Protein AF-A0A933CKC2-F1 (afdb_monomer)

pLDDT: mean 80.65, std 16.6, range [42.66, 94.94]

Solvent-accessible surface area (backbone atoms only — not comparable to full-atom values): 5502 Å² total; per-residue (Å²): 142,88,88,83,92,82,84,86,83,89,80,79,69,63,59,65,57,45,55,45,50,51,72,32,74,66,40,45,58,47,56,76,70,40,88,43,72,45,81,46,72,42,83,51,99,67,25,35,38,38,36,43,33,30,58,90,38,72,85,77,59,83,64,95,63,52,26,34,31,38,31,24,35,81,86,53,46,82,73,48,70,48,69,44,72,79,85,130

Foldseek 3Di:
DDDDDDDPDDDDDDPLLVVLVCPDPVNVVVVVVAPAWDWDWDADPFGIKIKIARPVCVPPDDDPARMKMFDAGNVSDTDDIDGDDDDD

Mean predicted aligned error: 8.61 Å

Structure (mmCIF, N/CA/C/O backbone):
data_AF-A0A933CKC2-F1
#
_entry.id   AF-A0A933CKC2-F1
#
loop_
_atom_site.group_PDB
_atom_site.id
_atom_site.type_symbol
_atom_site.label_atom_id
_atom_site.label_alt_id
_atom_site.label_comp_id
_atom_site.label_asym_id
_atom_site.label_entity_id
_atom_site.label_seq_id
_atom_site.pdbx_PDB_ins_code
_atom_site.Cartn_x
_atom_site.Cartn_y
_atom_site.Cartn_z
_atom_site.occupancy
_atom_site.B_iso_or_equiv
_atom_site.auth_seq_id
_atom_site.auth_comp_id
_atom_site.auth_asym_id
_atom_site.auth_atom_id
_atom_site.pdbx_PDB_model_num
ATOM 1 N N . PRO A 1 1 ? -13.600 6.597 43.436 1.00 49.12 1 PRO A N 1
ATOM 2 C CA . PRO A 1 1 ? -13.232 5.564 42.440 1.00 49.12 1 PRO A CA 1
ATOM 3 C C . PRO A 1 1 ? -14.131 5.638 41.197 1.00 49.12 1 PRO A C 1
ATOM 5 O O . PRO A 1 1 ? -15.348 5.658 41.345 1.00 49.12 1 PRO A O 1
ATOM 8 N N . GLY A 1 2 ? -13.543 5.693 39.998 1.00 52.88 2 GLY A N 1
ATOM 9 C CA . GLY A 1 2 ? -14.282 5.523 38.741 1.00 52.88 2 GLY A CA 1
ATOM 10 C C . GLY A 1 2 ? -13.879 6.520 37.662 1.00 52.88 2 GLY A C 1
ATOM 11 O O . GLY A 1 2 ? -14.383 7.637 37.642 1.00 52.88 2 GLY A O 1
ATOM 12 N N . GLY A 1 3 ? -12.983 6.105 36.767 1.00 53.53 3 GLY A N 1
ATOM 13 C CA . GLY A 1 3 ? -12.600 6.913 35.615 1.00 53.53 3 GLY A CA 1
ATOM 14 C C . GLY A 1 3 ? -11.402 6.370 34.849 1.00 53.53 3 GLY A C 1
ATOM 15 O O . GLY A 1 3 ? -10.477 7.125 34.593 1.00 53.53 3 GLY A O 1
ATOM 16 N N . GLU A 1 4 ? -11.397 5.086 34.488 1.00 49.47 4 GLU A N 1
ATOM 17 C CA . GLU A 1 4 ? -10.414 4.564 33.533 1.00 49.47 4 GLU A CA 1
ATOM 18 C C . GLU A 1 4 ? -11.145 3.766 32.454 1.00 49.47 4 GLU A C 1
ATOM 20 O O . GLU A 1 4 ? -11.599 2.646 32.671 1.00 49.47 4 GLU A O 1
ATOM 25 N N . SER A 1 5 ? -11.308 4.394 31.288 1.00 51.84 5 SER A N 1
ATOM 26 C CA . SER A 1 5 ? -11.705 3.735 30.043 1.00 51.84 5 SER A CA 1
ATOM 27 C C . SER A 1 5 ? -10.490 3.715 29.128 1.00 51.84 5 SER A C 1
ATOM 29 O O . SER A 1 5 ? -10.268 4.654 28.372 1.00 51.84 5 SER A O 1
ATOM 31 N N . PHE A 1 6 ? -9.688 2.657 29.203 1.00 53.69 6 PHE A N 1
ATOM 32 C CA . PHE A 1 6 ? -8.675 2.377 28.191 1.00 53.69 6 PHE A CA 1
ATOM 33 C C . PHE A 1 6 ? -8.810 0.926 27.754 1.00 53.69 6 PHE A C 1
ATOM 35 O O . PHE A 1 6 ? -8.600 -0.015 28.513 1.00 53.69 6 PHE A O 1
ATOM 42 N N . THR A 1 7 ? -9.212 0.749 26.504 1.00 46.75 7 THR A N 1
ATOM 43 C CA . THR A 1 7 ? -9.26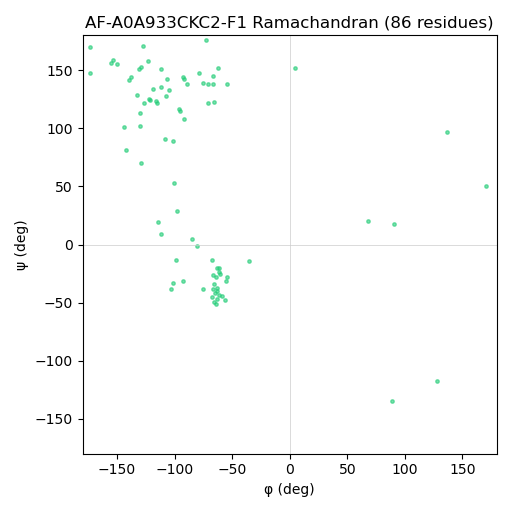1 -0.540 25.818 1.00 46.75 7 THR A CA 1
ATOM 44 C C . THR A 1 7 ? -8.831 -0.249 24.389 1.00 46.75 7 THR A C 1
ATOM 46 O O . THR A 1 7 ? -9.643 -0.041 23.498 1.00 46.75 7 THR A O 1
ATOM 49 N N . THR A 1 8 ? -7.516 -0.168 24.189 1.00 53.78 8 THR A N 1
ATOM 50 C CA . THR A 1 8 ? -6.920 -0.218 22.852 1.00 53.78 8 THR A CA 1
ATOM 51 C C . THR A 1 8 ? -6.380 -1.628 22.669 1.00 53.78 8 THR A C 1
ATOM 53 O O . THR A 1 8 ? -5.242 -1.927 23.024 1.00 53.78 8 THR A O 1
ATOM 56 N N . PHE A 1 9 ? -7.224 -2.521 22.161 1.00 43.88 9 PHE A N 1
ATOM 57 C CA . PHE A 1 9 ? -6.817 -3.871 21.785 1.00 43.88 9 PHE A CA 1
ATOM 58 C C . PHE A 1 9 ? -6.418 -3.865 20.301 1.00 43.88 9 PHE A C 1
ATOM 60 O O . PHE A 1 9 ? -7.275 -3.759 19.432 1.00 43.88 9 PHE A O 1
ATOM 67 N N . TYR A 1 10 ? -5.117 -3.975 20.004 1.00 59.41 10 TYR A N 1
ATOM 68 C CA . TYR A 1 10 ? -4.592 -4.178 18.645 1.00 59.41 10 TYR A CA 1
ATOM 69 C C . TYR A 1 10 ? -4.342 -5.672 18.376 1.00 59.41 10 TYR A C 1
ATOM 71 O O . TYR A 1 10 ? -3.451 -6.274 18.980 1.00 59.41 10 TYR A O 1
ATOM 79 N N . LYS A 1 11 ? -5.095 -6.262 17.439 1.00 42.66 11 LYS A N 1
ATOM 80 C CA . LYS A 1 11 ? -4.761 -7.466 16.638 1.00 42.66 11 LYS A CA 1
ATOM 81 C C . LYS A 1 11 ? -5.865 -7.670 15.571 1.00 42.66 11 LYS A C 1
ATOM 83 O O . LYS A 1 11 ? -7.011 -7.415 15.915 1.00 42.66 11 LYS A O 1
ATOM 88 N N . PRO A 1 12 ? -5.608 -8.203 14.357 1.00 51.66 12 PRO A N 1
ATOM 89 C CA . PRO A 1 12 ? -4.339 -8.627 13.788 1.00 51.66 12 PRO A CA 1
ATOM 90 C C . PRO A 1 12 ? -3.852 -7.747 12.620 1.00 51.66 12 PRO A C 1
ATOM 92 O O . PRO A 1 12 ? -4.618 -7.142 11.882 1.00 51.66 12 PRO A O 1
ATOM 95 N N . ALA A 1 13 ? -2.523 -7.738 12.527 1.00 56.47 13 ALA A N 1
ATOM 96 C CA . ALA A 1 13 ? -1.618 -7.633 11.386 1.00 56.47 13 ALA A CA 1
ATOM 97 C C . ALA A 1 13 ? -2.177 -7.402 9.963 1.00 56.47 13 ALA A C 1
ATOM 99 O O . ALA A 1 13 ? -3.217 -7.948 9.634 1.00 56.47 13 ALA A O 1
ATOM 100 N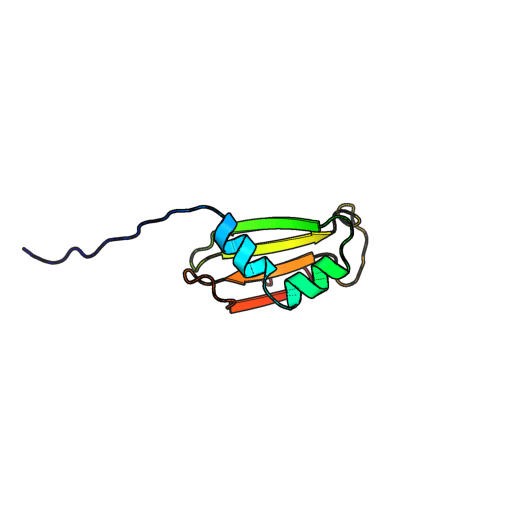 N . PRO A 1 14 ? -1.377 -6.755 9.089 1.00 63.19 14 PRO A N 1
ATOM 101 C CA . PRO A 1 14 ? -1.646 -6.222 7.737 1.00 63.19 14 PRO A CA 1
ATOM 102 C C . PRO A 1 14 ? -2.591 -6.941 6.765 1.00 63.19 14 PRO A C 1
ATOM 104 O O . PRO A 1 14 ? -2.969 -6.330 5.775 1.00 63.19 14 PRO A O 1
ATOM 107 N N . LEU A 1 15 ? -2.971 -8.194 6.997 1.00 78.00 15 LEU A N 1
ATOM 108 C CA . LEU A 1 15 ? -3.811 -8.975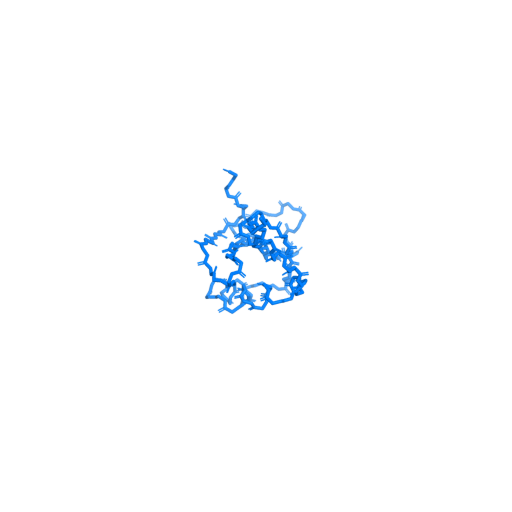 6.095 1.00 78.00 15 LEU A CA 1
ATOM 109 C C . LEU A 1 15 ? -5.231 -8.400 5.933 1.00 78.00 15 LEU A C 1
ATOM 111 O O . LEU A 1 15 ? -5.590 -8.158 4.790 1.00 78.00 15 LEU A O 1
ATOM 115 N N . PRO A 1 16 ? -6.028 -8.078 6.978 1.00 89.00 16 PRO A N 1
ATOM 116 C CA . PRO A 1 16 ? -7.357 -7.492 6.771 1.00 89.00 16 PRO A CA 1
ATOM 117 C C . PRO A 1 16 ? -7.306 -6.126 6.078 1.00 89.00 16 PRO A C 1
ATOM 119 O O . PRO A 1 16 ? -8.136 -5.834 5.225 1.00 89.00 16 PRO A O 1
ATOM 122 N N . ALA A 1 17 ? -6.301 -5.307 6.404 1.00 90.75 17 ALA A N 1
ATOM 123 C CA . ALA A 1 17 ? -6.078 -4.026 5.738 1.00 90.75 17 ALA A CA 1
ATOM 124 C C . ALA A 1 17 ? -5.664 -4.202 4.272 1.00 90.75 17 ALA A C 1
ATOM 126 O O . ALA A 1 17 ? -6.109 -3.450 3.410 1.00 90.75 17 ALA A O 1
ATOM 127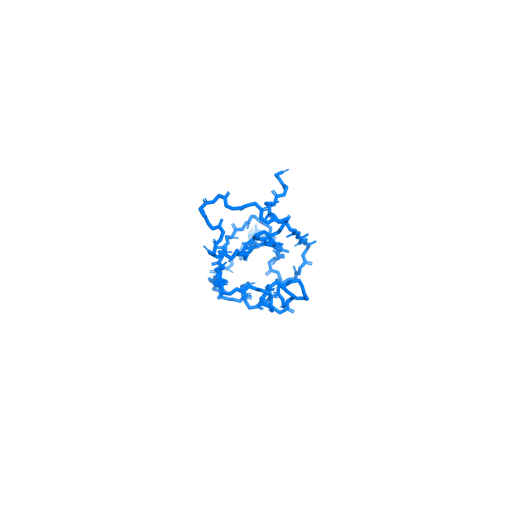 N N . LEU A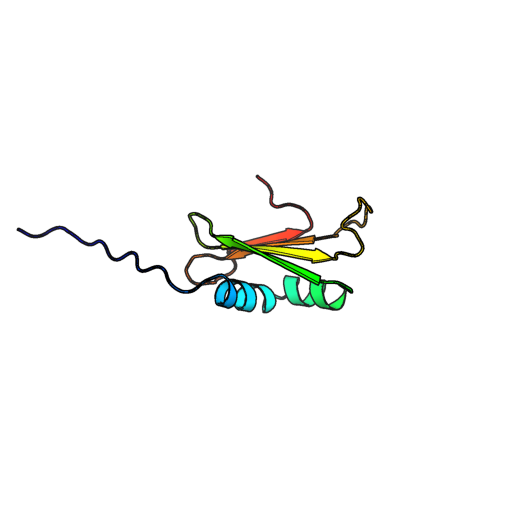 1 18 ? -4.844 -5.212 3.975 1.00 92.06 18 LEU A N 1
ATOM 128 C CA . LEU A 1 18 ? -4.480 -5.549 2.608 1.00 92.06 18 LEU A CA 1
ATOM 129 C C . LEU A 1 18 ? -5.693 -6.042 1.818 1.00 92.06 18 LEU A C 1
ATOM 131 O O . LEU A 1 18 ? -5.936 -5.518 0.743 1.00 92.06 18 LEU A O 1
ATOM 135 N N . GLU A 1 19 ? -6.478 -6.981 2.343 1.00 93.88 19 GLU A N 1
ATOM 136 C CA . GLU A 1 19 ? -7.683 -7.507 1.679 1.00 93.88 19 GLU A CA 1
ATOM 137 C C . GLU A 1 19 ? -8.708 -6.398 1.389 1.00 93.88 19 GLU A C 1
ATOM 139 O O . GLU A 1 19 ? -9.228 -6.297 0.273 1.00 93.88 19 GLU A O 1
ATOM 144 N N . ALA A 1 20 ? -8.949 -5.513 2.364 1.00 93.69 20 ALA A N 1
ATOM 145 C CA . ALA A 1 20 ? -9.814 -4.348 2.188 1.00 93.69 20 ALA A CA 1
ATOM 146 C C . ALA A 1 20 ? -9.278 -3.406 1.099 1.00 93.69 20 ALA A C 1
ATOM 148 O O . ALA A 1 20 ? -10.032 -2.975 0.228 1.00 93.69 20 ALA A O 1
ATOM 149 N N . ALA A 1 21 ? -7.967 -3.141 1.090 1.00 93.69 21 ALA A N 1
ATOM 150 C CA . ALA A 1 21 ? -7.333 -2.329 0.058 1.00 93.69 21 ALA A CA 1
ATOM 151 C C . ALA A 1 21 ? -7.406 -2.987 -1.3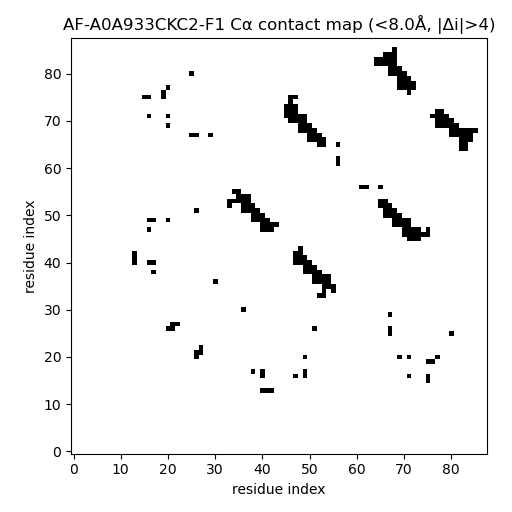33 1.00 93.69 21 ALA A C 1
ATOM 153 O O . ALA A 1 21 ? -7.696 -2.305 -2.315 1.00 93.69 21 ALA A O 1
ATOM 154 N N . LEU A 1 22 ? -7.187 -4.303 -1.431 1.00 93.75 22 LEU A N 1
ATOM 155 C CA . LEU A 1 22 ? -7.238 -5.065 -2.686 1.00 93.75 22 LEU A CA 1
ATOM 156 C C . LEU A 1 22 ? -8.648 -5.120 -3.289 1.00 93.75 22 LEU A C 1
ATOM 158 O O . LEU A 1 22 ? -8.769 -5.220 -4.506 1.00 93.75 22 LEU A O 1
ATOM 162 N N . SER A 1 23 ? -9.686 -4.994 -2.460 1.00 94.50 23 SER A N 1
ATOM 163 C CA . SER A 1 23 ? -11.090 -4.950 -2.892 1.00 94.50 23 SER A CA 1
ATOM 164 C C . SER A 1 23 ? -11.531 -3.574 -3.415 1.00 94.50 23 SER A C 1
ATOM 166 O O . SER A 1 23 ? -12.686 -3.396 -3.799 1.00 94.50 23 SER A O 1
ATOM 168 N N . THR A 1 24 ? -10.648 -2.569 -3.412 1.00 94.06 24 THR A N 1
ATOM 169 C CA . THR A 1 24 ? -10.985 -1.238 -3.934 1.00 94.06 24 THR A CA 1
ATOM 170 C C . THR A 1 24 ? -10.916 -1.203 -5.466 1.00 94.06 24 THR A C 1
ATOM 172 O O . THR A 1 24 ? -10.019 -1.815 -6.057 1.00 94.06 24 THR A O 1
ATOM 175 N N . PRO A 1 25 ? -11.764 -0.399 -6.141 1.00 93.81 25 PRO A N 1
ATOM 176 C CA . PRO A 1 25 ? -11.728 -0.271 -7.601 1.00 93.81 25 PRO A CA 1
ATOM 177 C C . PRO A 1 25 ? -10.357 0.147 -8.150 1.00 93.81 25 PRO A C 1
ATOM 179 O O . PRO A 1 25 ? -9.970 -0.225 -9.259 1.00 93.81 25 PRO A O 1
ATOM 182 N N . THR A 1 26 ? -9.597 0.936 -7.391 1.00 92.50 26 THR A N 1
ATOM 183 C CA . THR A 1 26 ? -8.265 1.386 -7.802 1.00 92.50 26 THR A CA 1
ATOM 184 C C . THR A 1 26 ? -7.218 0.291 -7.681 1.00 92.50 26 THR A C 1
ATOM 186 O O . THR A 1 26 ? -6.393 0.158 -8.593 1.00 92.50 26 THR A O 1
ATOM 189 N N . ALA A 1 27 ? -7.276 -0.539 -6.637 1.00 93.44 27 ALA A N 1
ATOM 190 C CA . ALA A 1 27 ? -6.432 -1.723 -6.550 1.00 93.44 27 ALA A CA 1
ATOM 191 C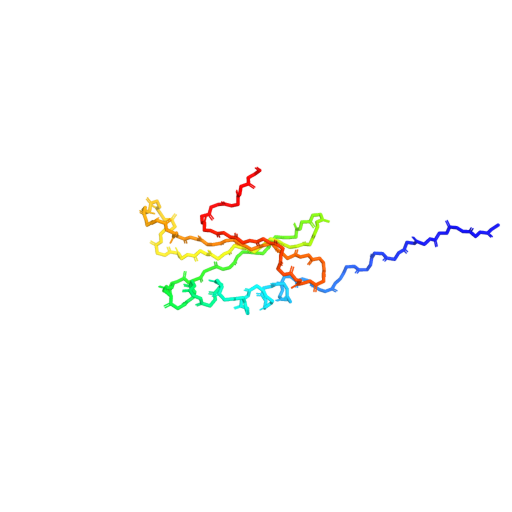 C . ALA A 1 27 ? -6.741 -2.713 -7.674 1.00 93.44 27 ALA A C 1
ATOM 193 O O . ALA A 1 27 ? -5.814 -3.129 -8.367 1.00 93.44 27 ALA A O 1
ATOM 194 N N . GLU A 1 28 ? -8.013 -3.011 -7.939 1.00 94.62 28 GLU A N 1
ATOM 195 C CA . GLU A 1 28 ? -8.414 -3.909 -9.031 1.00 94.62 28 GLU A CA 1
ATOM 196 C C . GLU A 1 28 ? -7.881 -3.433 -10.390 1.00 94.62 28 GLU A C 1
ATOM 198 O O . GLU A 1 28 ? -7.255 -4.196 -11.133 1.00 94.62 28 GLU A O 1
ATOM 203 N N . ARG A 1 29 ? -8.047 -2.139 -10.700 1.00 92.69 29 ARG A N 1
ATOM 204 C CA . ARG A 1 29 ? -7.543 -1.539 -11.948 1.00 92.69 29 ARG A CA 1
ATOM 205 C C . ARG A 1 29 ? -6.022 -1.599 -12.047 1.00 92.69 29 ARG A C 1
ATOM 207 O O . ARG A 1 29 ? -5.491 -1.851 -13.129 1.00 92.69 29 ARG A O 1
ATOM 214 N N . PHE A 1 30 ? -5.316 -1.360 -10.944 1.00 91.75 30 PHE A N 1
ATOM 215 C CA . PHE A 1 30 ? -3.859 -1.455 -10.915 1.00 91.75 30 PHE A CA 1
ATOM 216 C C . PHE A 1 30 ? -3.385 -2.898 -11.103 1.00 91.75 30 PHE A C 1
ATOM 218 O O . PHE A 1 30 ? -2.489 -3.138 -11.909 1.00 91.75 30 PHE A O 1
ATOM 225 N N . LEU A 1 31 ? -4.000 -3.858 -10.412 1.00 91.94 31 LEU A N 1
ATOM 226 C CA . LEU A 1 31 ? -3.652 -5.279 -10.474 1.00 91.94 31 LEU A CA 1
ATOM 227 C C . LEU A 1 31 ? -3.938 -5.890 -11.847 1.00 91.94 31 LEU A C 1
ATOM 229 O O . LEU A 1 31 ? -3.159 -6.719 -12.305 1.00 91.94 31 LEU A O 1
ATOM 233 N N . ALA A 1 32 ? -4.984 -5.434 -12.541 1.00 93.12 32 ALA A N 1
ATOM 234 C CA . ALA A 1 32 ? -5.257 -5.834 -13.922 1.00 93.12 32 ALA A CA 1
ATOM 235 C C . ALA A 1 32 ? -4.155 -5.391 -14.907 1.00 93.12 32 ALA A C 1
ATOM 237 O O . ALA A 1 32 ? -3.940 -6.027 -15.939 1.00 93.12 32 ALA A O 1
ATOM 238 N N . TRP A 1 33 ? -3.451 -4.295 -14.606 1.00 89.81 33 TRP A N 1
ATOM 239 C CA . TRP A 1 33 ? -2.337 -3.784 -15.411 1.00 89.81 33 TRP A CA 1
ATOM 240 C C . TRP A 1 33 ? -0.960 -4.303 -14.952 1.00 89.81 33 TRP A C 1
ATOM 242 O O . TRP A 1 33 ? -0.028 -4.438 -15.762 1.00 89.81 33 TRP A O 1
ATOM 252 N N . ALA A 1 34 ? -0.801 -4.554 -13.652 1.00 89.56 34 ALA A N 1
ATOM 253 C CA . ALA A 1 34 ? 0.462 -4.943 -13.047 1.00 89.56 34 ALA A CA 1
ATOM 254 C C . ALA A 1 34 ? 0.855 -6.374 -13.446 1.00 89.56 34 ALA A C 1
ATOM 256 O O . ALA A 1 34 ? 0.037 -7.286 -13.458 1.00 89.56 34 ALA A O 1
ATOM 257 N N . ARG A 1 35 ? 2.137 -6.592 -13.755 1.00 89.81 35 ARG A N 1
ATOM 258 C CA . ARG A 1 35 ? 2.682 -7.929 -14.065 1.00 89.81 35 ARG A CA 1
ATOM 259 C C . ARG A 1 35 ? 3.428 -8.537 -12.887 1.00 89.81 35 ARG A C 1
ATOM 261 O O . ARG A 1 35 ? 3.402 -9.749 -12.725 1.00 89.81 35 ARG A O 1
ATOM 268 N N . PHE A 1 36 ? 4.081 -7.703 -12.079 1.00 89.88 36 PHE A N 1
ATOM 269 C CA . PHE A 1 36 ? 4.754 -8.123 -10.849 1.00 89.88 36 PHE A CA 1
ATOM 270 C C . PHE A 1 36 ? 4.299 -7.236 -9.685 1.00 89.88 36 PHE A C 1
ATOM 272 O O . PHE A 1 36 ? 5.064 -6.374 -9.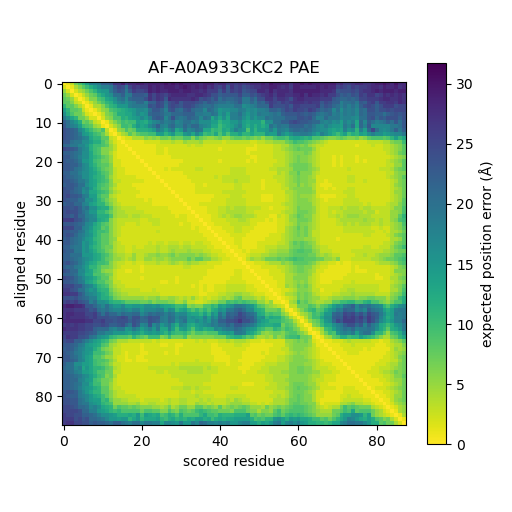243 1.00 89.88 36 PHE A O 1
ATOM 279 N N . PRO A 1 37 ? 3.037 -7.374 -9.236 1.00 90.81 37 PRO A N 1
ATOM 280 C CA . PRO A 1 37 ? 2.514 -6.568 -8.146 1.00 90.81 37 PRO A CA 1
ATOM 281 C C . PRO A 1 37 ? 3.218 -6.913 -6.832 1.00 90.81 37 PRO A C 1
ATOM 283 O O . PRO A 1 37 ? 3.454 -8.076 -6.508 1.00 90.81 37 PRO A O 1
ATOM 286 N N . HIS A 1 38 ? 3.530 -5.883 -6.061 1.00 90.75 38 HIS A N 1
ATOM 287 C CA . HIS A 1 38 ? 4.070 -5.989 -4.719 1.00 90.75 38 HIS A CA 1
ATOM 288 C C . HIS A 1 38 ? 3.308 -5.046 -3.801 1.00 90.75 38 HIS A C 1
ATOM 290 O O . HIS A 1 38 ? 3.174 -3.861 -4.111 1.00 90.75 38 HIS A O 1
ATOM 296 N N . ALA A 1 39 ? 2.830 -5.589 -2.685 1.00 91.62 39 ALA A N 1
ATOM 297 C CA . ALA A 1 39 ? 2.084 -4.857 -1.681 1.00 91.62 39 ALA A CA 1
ATOM 298 C C . ALA A 1 39 ? 2.947 -4.589 -0.446 1.00 91.62 39 ALA A C 1
ATOM 300 O O . ALA A 1 39 ? 3.587 -5.496 0.083 1.00 91.62 39 ALA A O 1
ATOM 301 N N . GLU A 1 40 ? 2.920 -3.350 0.024 1.00 90.81 40 GLU A N 1
ATOM 302 C CA . GLU A 1 40 ? 3.497 -2.917 1.293 1.00 90.81 40 GLU A CA 1
ATOM 303 C C . GLU A 1 40 ? 2.361 -2.370 2.157 1.00 90.81 40 GLU A C 1
ATOM 305 O O . GLU A 1 40 ? 1.523 -1.608 1.674 1.00 90.81 40 GLU A O 1
ATOM 310 N N . VAL A 1 41 ? 2.322 -2.765 3.427 1.00 92.06 41 VAL A N 1
ATOM 311 C CA . VAL A 1 41 ? 1.289 -2.336 4.372 1.00 92.06 41 VAL A CA 1
ATOM 312 C C . VAL A 1 41 ? 1.972 -1.770 5.605 1.00 92.06 41 VAL A C 1
ATOM 314 O O . VAL A 1 41 ? 2.738 -2.467 6.272 1.00 92.06 41 VAL A O 1
ATOM 317 N N . SER A 1 42 ? 1.665 -0.516 5.908 1.00 90.81 42 SER A N 1
ATOM 318 C CA . SER A 1 42 ? 2.234 0.236 7.020 1.00 90.81 42 SER A CA 1
AT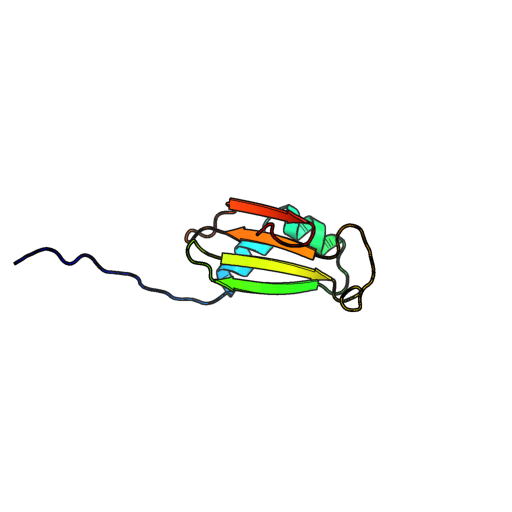OM 319 C C . SER A 1 42 ? 1.115 0.703 7.951 1.00 90.81 42 SER A C 1
ATOM 321 O O . SER A 1 42 ? 0.193 1.375 7.488 1.00 90.81 42 SER A O 1
ATOM 323 N N . PRO A 1 43 ? 1.155 0.385 9.255 1.00 90.00 43 PRO A N 1
ATOM 324 C CA . PRO A 1 43 ? 0.230 0.980 10.214 1.00 90.00 43 PRO A CA 1
ATOM 325 C C . PRO A 1 43 ? 0.504 2.486 10.357 1.00 90.00 43 PRO A C 1
ATOM 327 O O . PRO A 1 43 ? 1.656 2.924 10.305 1.00 90.00 43 PRO A O 1
ATOM 330 N N . THR A 1 44 ? -0.546 3.277 10.565 1.00 87.75 44 THR A N 1
ATOM 331 C CA . THR A 1 44 ? -0.469 4.723 10.823 1.00 87.75 44 THR A CA 1
ATOM 332 C C . THR A 1 44 ? -1.239 5.074 12.097 1.00 87.75 44 THR A C 1
ATOM 334 O O . THR A 1 44 ? -1.959 4.246 12.652 1.00 87.75 44 THR A O 1
ATOM 337 N N . ALA A 1 45 ? -1.120 6.318 12.573 1.00 87.19 45 ALA A N 1
ATOM 338 C CA . ALA A 1 45 ? -1.897 6.787 13.726 1.00 87.19 45 ALA A CA 1
ATOM 339 C C . ALA A 1 45 ? -3.421 6.748 13.485 1.00 87.19 45 ALA A C 1
ATOM 341 O O . ALA A 1 45 ? -4.187 6.652 14.439 1.00 87.19 45 ALA A O 1
ATOM 342 N N . ASN A 1 46 ? -3.847 6.795 12.218 1.00 87.06 46 ASN A N 1
ATOM 343 C CA . ASN A 1 46 ? -5.247 6.891 11.808 1.00 87.06 46 ASN A CA 1
ATOM 344 C C . ASN A 1 46 ? -5.735 5.637 11.064 1.00 87.06 46 ASN A C 1
ATOM 346 O O . ASN A 1 46 ? -6.731 5.718 10.354 1.00 87.06 46 ASN A O 1
ATOM 350 N N . GLY A 1 47 ? -5.047 4.497 11.195 1.00 91.12 47 GLY A N 1
ATOM 351 C CA . GLY A 1 47 ? -5.401 3.247 10.524 1.00 91.12 47 GLY A CA 1
ATOM 352 C C . GLY A 1 47 ? -4.218 2.646 9.771 1.00 91.12 47 GLY A C 1
ATOM 353 O O . GLY A 1 47 ? -3.221 2.259 10.382 1.00 91.12 47 GLY A O 1
ATOM 354 N N . TRP A 1 48 ? -4.335 2.534 8.450 1.00 92.69 48 TRP A N 1
ATOM 355 C CA . TRP A 1 48 ? -3.384 1.804 7.614 1.00 92.69 48 TRP A CA 1
ATOM 356 C C . TRP A 1 48 ? -3.078 2.549 6.326 1.00 92.69 48 TRP A C 1
ATOM 358 O O . TRP A 1 48 ? -3.958 3.136 5.707 1.00 92.69 48 TRP A O 1
ATOM 368 N N . GLN A 1 49 ? -1.834 2.450 5.883 1.00 93.25 49 GLN A N 1
ATOM 369 C CA . GLN A 1 49 ? -1.403 2.891 4.572 1.00 93.25 49 GLN A CA 1
ATOM 370 C C . GLN A 1 49 ? -0.922 1.684 3.772 1.00 93.25 49 GLN A C 1
ATOM 372 O O . GLN A 1 49 ? -0.021 0.958 4.193 1.00 93.25 49 GLN A O 1
ATOM 377 N N . ILE A 1 50 ? -1.516 1.479 2.604 1.00 93.62 50 ILE A N 1
ATOM 378 C CA . ILE A 1 50 ? -1.188 0.398 1.685 1.00 93.62 50 ILE A CA 1
ATOM 379 C C . ILE A 1 50 ? -0.547 1.012 0.449 1.00 93.62 50 ILE A C 1
ATOM 381 O O . ILE A 1 50 ? -1.031 2.010 -0.084 1.00 93.62 50 ILE A O 1
ATOM 385 N N . ARG A 1 51 ? 0.536 0.407 -0.032 1.00 92.56 51 ARG A N 1
ATOM 386 C CA . ARG A 1 51 ? 1.187 0.759 -1.293 1.00 92.56 51 ARG A CA 1
ATOM 387 C C . ARG A 1 51 ? 1.233 -0.470 -2.184 1.00 92.56 51 ARG A C 1
ATOM 389 O O . ARG A 1 51 ? 1.767 -1.499 -1.784 1.00 92.56 51 ARG A O 1
ATOM 396 N N . LEU A 1 52 ? 0.714 -0.352 -3.401 1.00 91.75 52 LEU A N 1
ATOM 397 C CA . LEU A 1 52 ? 0.883 -1.362 -4.443 1.00 91.75 52 LEU A CA 1
ATOM 398 C C . LEU A 1 52 ? 1.843 -0.809 -5.488 1.00 91.75 52 LEU A C 1
ATOM 400 O O . LEU A 1 52 ? 1.637 0.294 -5.982 1.00 91.75 52 LEU A O 1
ATOM 404 N N . ARG A 1 53 ? 2.893 -1.554 -5.829 1.00 90.38 53 ARG A N 1
ATOM 405 C CA . ARG A 1 53 ? 3.863 -1.182 -6.870 1.00 90.38 53 ARG A CA 1
ATOM 406 C C . ARG A 1 53 ? 4.104 -2.330 -7.829 1.00 90.38 53 ARG A C 1
ATOM 408 O O . ARG A 1 53 ? 4.025 -3.490 -7.439 1.00 90.38 53 ARG A O 1
ATOM 415 N N . ASP A 1 54 ? 4.439 -2.010 -9.071 1.00 89.56 54 ASP A N 1
ATOM 416 C CA . ASP A 1 54 ? 4.860 -3.011 -10.044 1.00 89.56 54 ASP A CA 1
ATOM 417 C C . ASP A 1 54 ? 6.391 -3.081 -10.083 1.00 89.56 54 ASP A C 1
ATOM 419 O O . ASP A 1 54 ? 7.079 -2.119 -10.443 1.00 89.56 54 ASP A O 1
ATOM 423 N N . LEU A 1 55 ? 6.928 -4.242 -9.710 1.00 86.50 55 LEU A N 1
ATOM 424 C CA . LEU A 1 55 ? 8.364 -4.462 -9.572 1.00 86.50 55 LEU A CA 1
ATOM 425 C C . LEU A 1 55 ? 9.129 -4.412 -10.902 1.00 86.50 55 LEU A C 1
ATOM 427 O O . LEU A 1 55 ? 10.347 -4.238 -10.867 1.00 86.50 55 LEU A O 1
ATOM 431 N N . ARG A 1 56 ? 8.458 -4.444 -12.068 1.00 83.81 56 ARG A N 1
ATOM 432 C CA . ARG A 1 56 ? 9.100 -4.154 -13.371 1.00 83.81 56 ARG A CA 1
ATOM 433 C C . ARG A 1 56 ? 9.805 -2.801 -13.376 1.00 83.81 56 ARG A C 1
ATOM 435 O O . ARG A 1 56 ? 10.747 -2.606 -14.138 1.00 83.81 56 ARG A O 1
ATOM 442 N N . PHE A 1 57 ? 9.325 -1.862 -12.563 1.00 78.75 57 PHE A N 1
ATOM 443 C CA . PHE A 1 57 ? 9.761 -0.470 -12.582 1.00 78.75 57 PHE A CA 1
ATOM 444 C C . PHE A 1 57 ? 10.535 -0.054 -11.323 1.00 78.75 57 PHE A C 1
ATOM 446 O O . PHE A 1 57 ? 10.853 1.124 -11.171 1.00 78.75 57 PHE A O 1
ATOM 453 N N . ALA A 1 58 ? 10.897 -1.006 -10.452 1.00 66.38 58 ALA A N 1
ATOM 454 C CA . ALA A 1 58 ? 11.631 -0.742 -9.209 1.00 66.38 58 ALA A CA 1
ATOM 455 C C . ALA A 1 58 ? 13.022 -0.104 -9.430 1.00 66.38 58 ALA A C 1
ATOM 457 O O . ALA A 1 58 ? 13.547 0.545 -8.530 1.00 66.38 58 ALA A O 1
ATOM 458 N N . ALA A 1 59 ? 13.598 -0.232 -10.633 1.00 61.31 59 ALA A N 1
ATOM 459 C CA . ALA A 1 59 ? 14.939 0.246 -10.988 1.00 61.31 59 ALA A CA 1
ATOM 460 C C . ALA A 1 59 ? 14.975 1.616 -11.712 1.00 61.31 59 ALA A C 1
ATOM 462 O O . ALA A 1 59 ? 15.875 1.871 -12.509 1.00 61.31 59 ALA A O 1
ATOM 463 N N . GLY A 1 60 ? 14.008 2.511 -11.469 1.00 55.97 60 GLY A N 1
ATOM 464 C CA . GLY A 1 60 ? 14.062 3.895 -11.980 1.00 55.97 60 GLY A CA 1
ATOM 465 C C . GLY A 1 60 ? 13.417 4.125 -13.353 1.00 55.97 60 GLY A C 1
ATOM 466 O O . GLY A 1 60 ? 13.652 5.150 -13.998 1.00 55.97 60 GLY A O 1
ATOM 467 N N . ALA A 1 61 ? 12.573 3.200 -13.805 1.00 55.81 61 ALA A N 1
ATOM 468 C CA . ALA A 1 61 ? 11.784 3.396 -15.013 1.00 55.81 61 ALA A CA 1
ATOM 469 C C . ALA A 1 61 ? 10.611 4.359 -14.746 1.00 55.81 61 ALA A C 1
ATOM 471 O O . ALA A 1 61 ? 9.951 4.285 -13.712 1.00 55.81 61 ALA A O 1
ATOM 472 N N . ARG A 1 62 ? 10.350 5.263 -15.703 1.00 56.78 62 ARG A N 1
ATOM 473 C CA . ARG A 1 62 ? 9.394 6.382 -15.598 1.00 56.78 62 ARG A CA 1
ATOM 474 C C . ARG A 1 62 ? 8.022 6.159 -16.283 1.00 56.78 62 ARG A C 1
ATOM 476 O O . ARG A 1 62 ? 7.626 6.999 -17.092 1.00 56.78 62 ARG A O 1
ATOM 483 N N . PRO A 1 63 ? 7.248 5.085 -16.044 1.00 59.41 63 PRO A N 1
ATOM 484 C CA . PRO A 1 63 ? 5.815 5.142 -16.322 1.00 59.41 63 PRO A CA 1
ATOM 485 C C . PRO A 1 63 ? 5.123 6.209 -15.470 1.00 59.41 63 PRO A C 1
ATOM 487 O O . PRO A 1 63 ? 5.539 6.492 -14.350 1.00 59.41 63 PRO A O 1
ATOM 490 N N . ARG A 1 64 ? 4.018 6.764 -15.984 1.00 60.91 64 ARG A N 1
ATOM 491 C CA . ARG A 1 64 ? 3.211 7.785 -15.291 1.00 60.91 64 ARG A CA 1
ATOM 492 C C . ARG A 1 64 ? 2.616 7.303 -13.956 1.00 60.91 64 ARG A C 1
ATOM 494 O O . ARG A 1 64 ? 2.353 8.135 -13.100 1.00 60.91 64 ARG A O 1
ATOM 501 N N . VAL A 1 65 ? 2.419 5.991 -13.781 1.00 65.00 65 VAL A N 1
ATOM 502 C CA . VAL A 1 65 ? 1.933 5.358 -12.543 1.00 65.00 65 VAL A CA 1
ATOM 503 C C . VAL A 1 65 ? 2.634 4.007 -12.381 1.00 65.00 65 VAL A C 1
ATOM 505 O O . VAL A 1 65 ? 2.296 3.044 -13.060 1.00 65.00 65 VAL A O 1
ATOM 508 N N . THR A 1 66 ? 3.653 3.935 -11.529 1.00 80.56 66 THR A N 1
ATOM 509 C CA . THR A 1 66 ? 4.351 2.676 -11.181 1.00 80.56 66 THR A CA 1
ATOM 510 C C . THR A 1 66 ? 3.866 2.082 -9.866 1.00 80.56 66 THR A C 1
ATOM 512 O O . THR A 1 66 ? 4.168 0.930 -9.551 1.00 80.56 66 THR A O 1
ATOM 515 N N . ALA A 1 67 ? 3.118 2.879 -9.108 1.00 88.50 67 ALA A N 1
ATOM 516 C CA . ALA A 1 67 ? 2.559 2.526 -7.828 1.00 88.50 67 ALA A CA 1
ATOM 517 C C . ALA A 1 67 ? 1.250 3.279 -7.594 1.00 88.50 67 ALA A C 1
ATOM 519 O O . ALA A 1 67 ? 1.047 4.364 -8.143 1.00 88.50 67 ALA A O 1
ATOM 520 N N . ILE A 1 68 ? 0.403 2.716 -6.749 1.00 92.56 68 ILE A N 1
ATOM 521 C CA . ILE A 1 68 ? -0.733 3.385 -6.126 1.00 92.56 68 ILE A CA 1
ATOM 522 C C . ILE A 1 68 ? -0.595 3.277 -4.612 1.00 92.56 68 ILE A C 1
ATOM 524 O O . ILE A 1 68 ? 0.096 2.393 -4.094 1.00 92.56 68 ILE A O 1
ATOM 528 N N . TRP A 1 69 ? -1.256 4.177 -3.906 1.00 93.62 69 TRP A N 1
ATOM 529 C CA . TRP A 1 69 ? -1.370 4.143 -2.459 1.00 93.62 69 TRP A CA 1
ATOM 530 C C . TRP A 1 69 ? -2.832 4.285 -2.051 1.00 93.62 69 TRP A C 1
ATOM 532 O O . TRP A 1 69 ? -3.634 4.870 -2.779 1.00 93.62 69 TRP A O 1
ATOM 542 N N . MET A 1 70 ? -3.160 3.727 -0.893 1.00 94.94 70 MET A N 1
ATOM 543 C CA . MET A 1 70 ? -4.480 3.765 -0.274 1.00 94.94 70 MET A CA 1
ATOM 544 C C . MET A 1 70 ? -4.309 3.976 1.226 1.00 94.94 70 MET A C 1
ATOM 546 O O . MET A 1 70 ? -3.401 3.410 1.836 1.00 94.94 70 MET A O 1
ATOM 550 N N . GLU A 1 71 ? -5.185 4.773 1.814 1.00 94.75 71 GLU A N 1
ATOM 551 C CA . GLU A 1 71 ? -5.274 4.995 3.251 1.00 94.75 71 GLU A CA 1
ATOM 552 C C . GLU A 1 71 ? -6.611 4.462 3.748 1.00 94.75 71 GLU A C 1
ATOM 554 O O . GLU A 1 71 ? -7.668 4.896 3.284 1.00 94.75 71 GLU A O 1
ATOM 559 N N . LEU A 1 72 ? -6.561 3.529 4.692 1.00 93.94 72 LEU A N 1
ATOM 560 C CA . LEU A 1 72 ? -7.733 2.990 5.368 1.00 93.94 72 LEU A CA 1
ATOM 561 C C . LEU A 1 72 ? -7.805 3.541 6.790 1.00 93.94 72 LEU A C 1
ATOM 563 O O . LEU A 1 72 ? -6.774 3.674 7.455 1.00 93.94 72 LEU A O 1
ATOM 567 N N . ASN A 1 73 ? -9.013 3.821 7.274 1.00 93.44 73 ASN A N 1
ATOM 568 C CA . ASN A 1 73 ? -9.236 4.106 8.693 1.00 93.44 73 ASN A CA 1
ATOM 569 C C . ASN A 1 73 ? -9.111 2.812 9.543 1.00 93.44 73 ASN A C 1
ATOM 571 O O . ASN A 1 73 ? -8.924 1.720 8.993 1.00 93.44 73 ASN A O 1
ATOM 575 N N . PRO A 1 74 ? -9.204 2.879 10.887 1.00 91.06 74 PRO A N 1
ATOM 576 C CA . PRO A 1 74 ? -9.155 1.682 11.733 1.00 91.06 74 PRO A CA 1
ATOM 577 C C . PRO A 1 74 ? -10.318 0.706 11.487 1.00 91.06 74 PRO A C 1
ATOM 579 O O . PRO A 1 74 ? -10.200 -0.470 11.817 1.00 91.06 74 PRO A O 1
ATOM 582 N N . GLU A 1 75 ? -11.410 1.186 10.890 1.00 92.06 75 GLU A N 1
ATOM 583 C CA . GLU A 1 75 ? -12.597 0.414 10.500 1.00 92.06 75 GLU A CA 1
ATOM 584 C C . GLU A 1 75 ? -12.439 -0.250 9.114 1.00 92.06 75 GLU A C 1
ATOM 586 O O . GLU A 1 75 ? -13.358 -0.912 8.641 1.00 92.06 75 GLU A O 1
ATOM 591 N N . LEU A 1 76 ? -11.252 -0.136 8.496 1.00 92.56 76 LEU A N 1
ATOM 592 C CA . LEU A 1 76 ? -10.892 -0.668 7.172 1.00 92.56 76 LEU A CA 1
ATOM 593 C C . LEU A 1 76 ? -11.617 -0.002 5.990 1.00 92.56 76 LEU A C 1
ATOM 595 O O . LEU A 1 76 ? -11.642 -0.544 4.886 1.00 92.56 76 LEU A O 1
ATOM 599 N N . GLU A 1 77 ? -12.154 1.196 6.186 1.00 93.25 77 GLU A N 1
ATOM 600 C CA . GLU A 1 77 ? -12.784 1.990 5.136 1.00 93.25 77 GLU A CA 1
ATOM 601 C C . GLU A 1 77 ? -11.765 2.885 4.430 1.00 93.25 77 GLU A C 1
ATOM 603 O O . GLU A 1 77 ? -10.931 3.538 5.066 1.00 93.25 77 GLU A O 1
ATOM 608 N N . LEU A 1 78 ? -11.869 2.966 3.102 1.00 94.12 78 LEU A N 1
ATOM 609 C CA . LEU A 1 78 ? -11.017 3.818 2.282 1.00 94.12 78 LEU A CA 1
ATOM 610 C C . LEU A 1 78 ? -11.273 5.300 2.578 1.00 94.12 78 LEU A C 1
ATOM 612 O O . LEU A 1 78 ? -12.384 5.805 2.427 1.00 94.12 78 LEU A O 1
ATOM 616 N N . ARG A 1 79 ? -10.218 6.010 2.972 1.00 94.81 79 ARG A N 1
ATOM 617 C CA . ARG A 1 79 ? -10.241 7.450 3.263 1.00 94.81 79 ARG A CA 1
ATOM 618 C C . ARG A 1 79 ? -9.627 8.271 2.148 1.00 94.81 79 ARG A C 1
ATOM 620 O O . ARG A 1 79 ? -10.113 9.361 1.856 1.00 94.81 79 ARG A O 1
ATOM 627 N N . ALA A 1 80 ? -8.559 7.756 1.555 1.00 93.50 80 ALA A N 1
ATOM 628 C CA . ALA A 1 80 ? -7.862 8.406 0.465 1.00 93.50 80 ALA A CA 1
ATOM 629 C C . ALA A 1 80 ? -7.111 7.379 -0.377 1.00 93.50 80 ALA A C 1
ATOM 631 O O . ALA A 1 80 ? -6.764 6.291 0.078 1.00 93.50 80 ALA A O 1
ATOM 632 N N . GLU A 1 81 ? -6.861 7.745 -1.623 1.00 94.19 81 GLU A N 1
ATOM 633 C CA . GLU A 1 81 ? -6.127 6.936 -2.580 1.00 94.19 81 GLU A CA 1
ATOM 634 C C . GLU A 1 81 ? -5.470 7.833 -3.626 1.00 94.19 81 GLU A C 1
ATOM 636 O O . GLU A 1 81 ? -5.881 8.977 -3.855 1.00 94.19 81 GLU A O 1
ATOM 641 N N . GLY A 1 82 ? -4.446 7.312 -4.292 1.00 90.69 82 GLY A N 1
ATOM 642 C CA . GLY A 1 82 ? -3.797 8.038 -5.367 1.00 90.69 82 GLY A CA 1
ATOM 643 C C . GLY A 1 82 ? -2.746 7.233 -6.109 1.00 90.69 82 GLY A C 1
ATOM 644 O O . GLY A 1 82 ? -2.335 6.146 -5.711 1.00 90.69 82 GLY A O 1
ATOM 645 N N . ALA A 1 83 ? -2.292 7.805 -7.220 1.00 88.06 83 ALA A N 1
ATOM 646 C CA . ALA A 1 83 ? -1.187 7.284 -8.008 1.00 88.06 83 ALA A CA 1
ATOM 647 C C . ALA A 1 83 ? 0.150 7.900 -7.566 1.00 88.06 83 ALA A C 1
ATOM 649 O O . ALA A 1 83 ? 0.234 9.098 -7.291 1.00 88.06 83 ALA A O 1
ATOM 650 N N . GLY A 1 84 ? 1.211 7.095 -7.574 1.00 81.94 84 GLY A N 1
ATOM 651 C CA . GLY A 1 84 ? 2.572 7.513 -7.249 1.00 81.94 84 GLY A CA 1
ATOM 652 C C . GLY A 1 84 ? 2.893 7.405 -5.760 1.00 81.94 84 GLY A C 1
ATOM 653 O O . GLY A 1 84 ? 2.642 6.376 -5.134 1.00 81.94 84 GLY A O 1
ATOM 654 N N . GLU A 1 85 ? 3.516 8.444 -5.212 1.00 71.31 85 GLU A N 1
ATOM 655 C CA . GLU A 1 85 ? 3.835 8.522 -3.785 1.00 71.31 85 GLU A CA 1
ATOM 656 C C . GLU A 1 85 ? 2.714 9.247 -3.026 1.00 71.31 85 GLU A C 1
ATOM 658 O O . GLU A 1 85 ? 2.131 10.192 -3.574 1.00 71.31 85 GLU A O 1
ATOM 663 N N . PRO A 1 86 ? 2.399 8.828 -1.786 1.00 63.22 86 PRO A N 1
ATOM 664 C CA . PRO A 1 86 ? 1.492 9.576 -0.918 1.00 63.22 86 PRO A CA 1
ATOM 665 C C . PRO A 1 86 ? 1.996 11.016 -0.782 1.00 63.22 86 PRO A C 1
ATOM 667 O O . PRO A 1 86 ? 3.202 11.256 -0.651 1.00 63.22 86 PRO A O 1
ATOM 670 N N . ARG A 1 87 ? 1.088 11.992 -0.832 1.00 62.16 87 ARG A N 1
ATOM 671 C CA . ARG A 1 87 ? 1.469 13.375 -0.530 1.00 62.16 87 ARG A CA 1
ATOM 672 C C . ARG A 1 87 ? 1.741 13.467 0.970 1.00 62.16 87 ARG A C 1
ATOM 674 O O . ARG A 1 87 ? 0.885 13.079 1.753 1.00 62.16 87 ARG A O 1
ATOM 681 N N . ARG A 1 88 ? 2.959 13.890 1.325 1.00 53.25 88 ARG A N 1
ATOM 682 C CA . ARG A 1 88 ? 3.339 14.186 2.712 1.00 53.25 88 ARG A CA 1
ATOM 683 C C . ARG A 1 88 ? 2.544 15.356 3.267 1.00 53.25 88 ARG A C 1
ATOM 685 O O . ARG A 1 88 ? 2.243 16.268 2.463 1.00 53.25 88 ARG A O 1
#

Nearest PDB structures (foldseek):
  3l4u-assembly1_A  TM=5.815E-01  e=1.343E+00  Homo sapiens
  4ywf-assembly1_A  TM=5.546E-01  e=8.544E+00  Micromonospora maris

Sequence (88 aa):
PGGESFTTFYKPAPLPALEAALSTPTAERFLAWARFPHAEVSPTANGWQIRLRDLRFAAGARPRVTAIWMELNPELELRAEGAGEPRR

Radius of gyration: 15.75 Å; Cα contacts (8 Å, |Δi|>4): 130; chains: 1; bounding box: 29×23×59 Å

Secondary structure (DSSP, 8-state):
-------------SHHHHHHHHTSHHHHHHHHH-SSEEEEEEEETTEEEEEEEEGGGTTT---S-SEEEEEE-TTS-EEEEEESSPP-